Protein AF-A0A255HZF6-F1 (afdb_monomer_lite)

Sequence (88 aa):
MALFSALALVLLLSTAASHLHKTSLDAEECTLCATVIDKVADIAVPPAIAEAPAQLLPYRLLAALPAMPAPAIALLLPPVRGPPPTSL

pLDDT: mean 73.16, std 11.92, range [48.12, 90.5]

Radius of gyration: 19.0 Å; chains: 1; bounding box: 53×30×43 Å

Foldseek 3Di:
DVVVVVVVLVVLVVVLVPDDDPDVVSLCVDPSSVVNVVVVVPVDPDPPPVPPVVVCVVVVVVVPPPPPPCPPVVVVDDDDPPDDPPDD

Structure (mmCIF, N/CA/C/O backbone):
data_AF-A0A255HZF6-F1
#
_entry.id   AF-A0A255HZF6-F1
#
loop_
_atom_site.group_PDB
_atom_site.id
_atom_site.type_symbol
_atom_site.label_atom_id
_atom_site.label_alt_id
_atom_site.label_comp_id
_atom_site.label_asym_id
_atom_site.label_entity_id
_atom_site.label_seq_id
_atom_site.pdbx_PDB_ins_code
_atom_site.Cartn_x
_atom_site.Cartn_y
_atom_site.Cartn_z
_atom_site.occupancy
_atom_site.B_iso_or_equiv
_atom_site.auth_seq_id
_atom_site.auth_comp_id
_atom_site.auth_asym_id
_atom_site.auth_atom_id
_atom_site.pdbx_PDB_model_num
ATOM 1 N N . MET A 1 1 ? 10.587 11.574 -15.728 1.00 59.09 1 MET A N 1
ATOM 2 C CA . MET A 1 1 ? 9.327 10.797 -15.759 1.00 59.09 1 MET A CA 1
ATOM 3 C C . MET A 1 1 ? 9.203 9.832 -14.588 1.00 59.09 1 MET A C 1
ATOM 5 O O . MET A 1 1 ? 8.243 9.972 -13.849 1.00 59.09 1 MET A O 1
ATOM 9 N N . ALA A 1 2 ? 10.182 8.954 -14.333 1.00 76.69 2 ALA A N 1
ATOM 10 C CA . ALA A 1 2 ? 10.115 7.982 -13.229 1.00 76.69 2 ALA A CA 1
ATOM 11 C C . ALA A 1 2 ? 9.824 8.596 -11.842 1.00 76.69 2 ALA A C 1
ATOM 13 O O . ALA A 1 2 ? 9.000 8.072 -11.103 1.00 76.69 2 ALA A O 1
ATOM 14 N N . LEU A 1 3 ? 10.436 9.740 -11.514 1.00 77.06 3 LEU A N 1
ATOM 15 C CA . LEU A 1 3 ? 10.228 10.411 -10.225 1.00 77.06 3 LEU A CA 1
ATOM 16 C C . LEU A 1 3 ? 8.793 10.938 -10.048 1.00 77.06 3 LEU A C 1
ATOM 18 O O . LEU A 1 3 ? 8.211 10.795 -8.981 1.00 77.06 3 LEU A O 1
ATOM 22 N N . PHE A 1 4 ? 8.198 11.486 -11.109 1.00 82.12 4 PHE A N 1
ATOM 23 C CA . PHE A 1 4 ? 6.804 11.936 -11.085 1.00 82.12 4 PHE A CA 1
ATOM 24 C C . PHE A 1 4 ? 5.838 10.760 -10.923 1.00 82.12 4 PHE A C 1
ATOM 26 O O . PHE A 1 4 ? 4.916 10.838 -10.117 1.00 82.12 4 PHE A O 1
ATOM 33 N N . SER A 1 5 ? 6.078 9.654 -11.631 1.00 81.62 5 SER A N 1
ATOM 34 C CA . SER A 1 5 ? 5.286 8.428 -11.485 1.00 81.62 5 SER A CA 1
ATOM 35 C C . SER A 1 5 ? 5.411 7.824 -10.083 1.00 81.62 5 SER A C 1
ATOM 37 O O . SER A 1 5 ? 4.409 7.402 -9.515 1.00 81.62 5 SER A O 1
ATOM 39 N N . ALA A 1 6 ? 6.611 7.838 -9.495 1.00 81.19 6 ALA A N 1
ATOM 40 C CA . ALA A 1 6 ? 6.836 7.369 -8.130 1.00 81.19 6 ALA A CA 1
ATOM 41 C C . ALA A 1 6 ? 6.093 8.232 -7.098 1.00 81.19 6 ALA A C 1
ATOM 43 O O . ALA A 1 6 ? 5.426 7.696 -6.218 1.00 81.19 6 ALA A O 1
ATOM 44 N N . LEU A 1 7 ? 6.146 9.561 -7.229 1.00 84.56 7 LEU A N 1
ATOM 45 C CA . LEU A 1 7 ? 5.403 10.470 -6.350 1.00 84.56 7 LEU A CA 1
ATOM 46 C C . LEU A 1 7 ? 3.889 10.276 -6.481 1.00 84.56 7 LEU A C 1
ATOM 48 O O . LEU A 1 7 ? 3.195 10.218 -5.471 1.00 84.56 7 LEU A O 1
ATOM 52 N N . ALA A 1 8 ? 3.380 10.122 -7.706 1.00 86.94 8 ALA A N 1
ATOM 53 C CA . ALA A 1 8 ? 1.967 9.838 -7.939 1.00 86.94 8 ALA A CA 1
ATOM 54 C C . ALA A 1 8 ? 1.536 8.519 -7.275 1.00 86.94 8 ALA A C 1
ATOM 56 O O . ALA A 1 8 ? 0.512 8.486 -6.598 1.00 86.94 8 ALA A O 1
ATOM 57 N N . LEU A 1 9 ? 2.346 7.462 -7.397 1.00 83.94 9 LEU A N 1
ATOM 58 C CA . LEU A 1 9 ? 2.099 6.180 -6.737 1.00 83.94 9 LEU A CA 1
ATOM 59 C C . LEU A 1 9 ? 2.063 6.322 -5.207 1.00 83.94 9 LEU A C 1
ATOM 61 O O . LEU A 1 9 ? 1.145 5.822 -4.566 1.00 83.94 9 LEU A O 1
ATOM 65 N N . VAL A 1 10 ? 3.028 7.035 -4.618 1.00 85.94 10 VAL A N 1
ATOM 66 C CA . VAL A 1 10 ? 3.086 7.265 -3.163 1.00 85.94 10 VAL A CA 1
ATOM 67 C C . VAL A 1 10 ? 1.851 8.021 -2.671 1.00 85.94 10 VAL A C 1
ATOM 69 O O . VAL A 1 10 ? 1.282 7.668 -1.639 1.00 85.94 10 VAL A O 1
ATOM 72 N N . LEU A 1 11 ? 1.402 9.034 -3.414 1.00 86.69 11 LEU A N 1
ATOM 73 C CA . LEU A 1 11 ? 0.199 9.793 -3.070 1.00 86.69 11 LEU A CA 1
ATOM 74 C C . LEU A 1 11 ? -1.072 8.936 -3.165 1.00 86.69 11 LEU A C 1
ATOM 76 O O . LEU A 1 11 ? -1.920 9.025 -2.276 1.00 86.69 11 LEU A O 1
ATOM 80 N N . LEU A 1 12 ? -1.184 8.082 -4.188 1.00 85.75 12 LEU A N 1
ATOM 81 C CA . LEU A 1 12 ? -2.289 7.125 -4.341 1.00 85.75 12 LEU A CA 1
ATOM 82 C C . LEU A 1 12 ? -2.312 6.076 -3.217 1.00 85.75 12 LEU A C 1
ATOM 84 O O . LEU A 1 12 ? -3.366 5.796 -2.655 1.00 85.75 12 LEU A O 1
ATOM 88 N N . LEU A 1 13 ? -1.150 5.546 -2.827 1.00 85.38 13 LEU A N 1
ATOM 89 C CA . LEU A 1 13 ? -1.031 4.613 -1.701 1.00 85.38 13 LEU A CA 1
ATOM 90 C C . LEU A 1 13 ? -1.411 5.272 -0.372 1.00 85.38 13 LEU A C 1
ATOM 92 O O . LEU A 1 13 ? -2.130 4.680 0.426 1.00 85.38 13 LEU A O 1
ATOM 96 N N . SER A 1 14 ? -0.959 6.507 -0.144 1.00 85.38 14 SER A N 1
ATOM 97 C CA . SER A 1 14 ? -1.275 7.272 1.069 1.00 85.38 14 SER A CA 1
ATOM 98 C C . SER A 1 14 ? -2.775 7.572 1.190 1.00 85.38 14 SER A C 1
ATOM 100 O O . SER A 1 14 ? -3.371 7.432 2.262 1.00 85.38 14 SER A O 1
ATOM 102 N N . THR A 1 15 ? -3.413 7.930 0.073 1.00 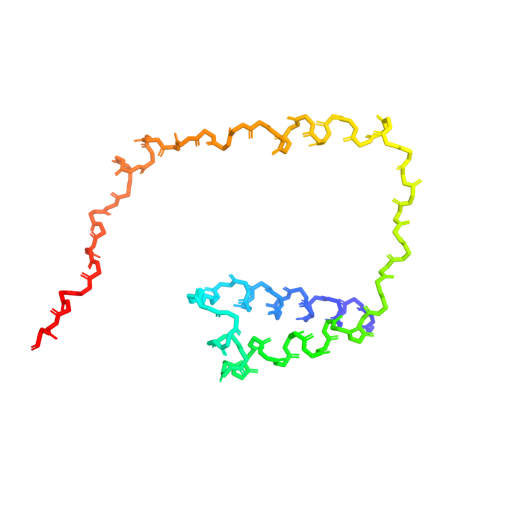87.00 15 THR A N 1
ATOM 103 C CA . THR A 1 15 ? -4.862 8.168 0.039 1.00 87.00 15 THR A CA 1
ATOM 104 C C . THR A 1 15 ? -5.654 6.880 0.245 1.00 87.00 15 THR A C 1
ATOM 106 O O . THR A 1 15 ? -6.561 6.873 1.073 1.00 87.00 15 THR A O 1
ATOM 109 N N . ALA A 1 16 ? -5.270 5.773 -0.398 1.00 86.06 16 ALA A N 1
ATOM 110 C CA . ALA A 1 16 ? -5.913 4.476 -0.180 1.00 86.06 16 ALA A CA 1
ATOM 111 C C . ALA A 1 16 ? -5.740 3.961 1.259 1.00 86.06 16 ALA A C 1
ATOM 113 O O . ALA A 1 16 ? -6.697 3.481 1.855 1.00 86.06 16 ALA A O 1
ATOM 114 N N . ALA A 1 17 ? -4.562 4.136 1.867 1.00 83.75 17 ALA A N 1
ATOM 115 C CA . ALA A 1 17 ? -4.308 3.744 3.257 1.00 83.75 17 ALA A CA 1
ATOM 116 C C . ALA A 1 17 ? -5.145 4.532 4.283 1.00 83.75 17 A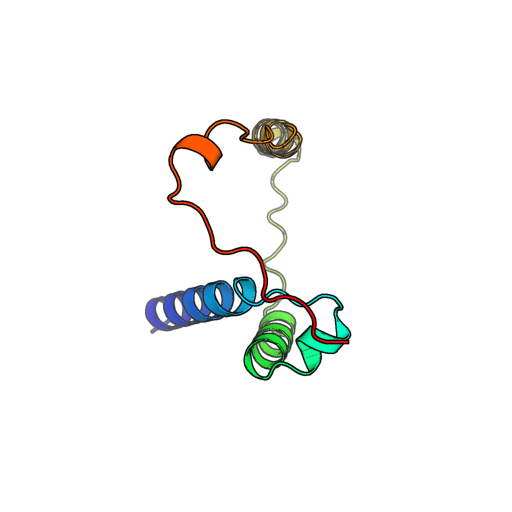LA A C 1
ATOM 118 O O . ALA A 1 17 ? -5.331 4.077 5.410 1.00 83.75 17 ALA A O 1
ATOM 119 N N . SER A 1 18 ? -5.652 5.708 3.905 1.00 86.56 18 SER A N 1
ATOM 120 C CA . SER A 1 18 ? -6.535 6.513 4.757 1.00 86.56 18 SER A CA 1
ATOM 121 C C . SER A 1 18 ? -7.983 6.004 4.760 1.00 86.56 18 SER A C 1
ATOM 123 O O . SER A 1 18 ? -8.778 6.427 5.600 1.00 86.56 18 SER A O 1
ATOM 125 N N . HIS A 1 19 ? -8.346 5.105 3.839 1.00 84.00 19 HIS A N 1
ATOM 126 C CA . HIS A 1 19 ? -9.661 4.478 3.803 1.00 84.00 19 HIS A CA 1
ATOM 127 C C . HIS A 1 19 ? -9.683 3.270 4.743 1.00 84.00 19 HIS A C 1
ATOM 129 O O . HIS A 1 19 ? -9.015 2.261 4.519 1.00 84.00 19 HIS A O 1
ATOM 135 N N . LEU A 1 20 ? -10.469 3.370 5.814 1.00 88.06 20 LEU A N 1
ATOM 136 C CA . LEU A 1 20 ? -10.634 2.276 6.760 1.00 88.06 20 LEU A CA 1
ATOM 137 C C . LEU A 1 20 ? -11.809 1.393 6.334 1.00 88.06 20 LEU A C 1
ATOM 139 O O . LEU A 1 20 ? -12.967 1.797 6.427 1.00 88.06 20 LEU A O 1
ATOM 143 N N . HIS A 1 21 ? -11.497 0.172 5.919 1.00 88.69 21 HIS A N 1
ATOM 144 C CA . HIS A 1 21 ? -12.483 -0.860 5.615 1.00 88.69 21 HIS A CA 1
ATOM 145 C C . HIS A 1 21 ? -12.543 -1.873 6.753 1.00 88.69 21 HIS A C 1
ATOM 147 O O . HIS A 1 21 ? -11.519 -2.226 7.343 1.00 88.69 21 HIS A O 1
ATOM 153 N N . LYS A 1 22 ? -13.751 -2.331 7.094 1.00 83.94 22 LYS A N 1
ATOM 154 C CA . LYS A 1 22 ? -13.924 -3.313 8.170 1.00 83.94 22 LYS A CA 1
ATOM 155 C C . LYS A 1 22 ? -13.562 -4.720 7.707 1.00 83.94 22 LYS A C 1
ATOM 157 O O . LYS A 1 22 ? -13.056 -5.507 8.507 1.00 83.94 22 LYS A O 1
ATOM 162 N N . THR A 1 23 ? -13.815 -5.020 6.438 1.00 82.94 23 THR A N 1
ATOM 163 C CA . THR A 1 23 ? -13.461 -6.284 5.796 1.00 82.94 23 THR A CA 1
ATOM 164 C C . THR A 1 23 ? -12.673 -6.034 4.511 1.00 82.94 23 THR A C 1
ATOM 166 O O . THR A 1 23 ? -12.700 -4.936 3.958 1.00 82.94 23 THR A O 1
ATOM 169 N N . SER A 1 24 ? -11.954 -7.051 4.028 1.00 79.75 24 SER A N 1
ATOM 170 C CA . SER A 1 24 ? -11.269 -6.977 2.732 1.00 79.75 24 SER A CA 1
ATOM 171 C C . SER A 1 24 ? -12.253 -6.881 1.563 1.00 79.75 24 SER A C 1
ATOM 173 O O . SER A 1 24 ? -11.949 -6.213 0.584 1.00 79.75 24 SER A O 1
ATOM 175 N N . LEU A 1 25 ? -13.441 -7.482 1.693 1.00 85.00 25 LEU A N 1
ATOM 176 C CA . LEU A 1 25 ? -14.519 -7.383 0.706 1.00 85.00 25 LEU A CA 1
ATOM 177 C C . LEU A 1 25 ? -14.951 -5.919 0.512 1.00 85.00 25 LEU A C 1
ATOM 179 O O . LEU A 1 25 ? -15.026 -5.442 -0.614 1.00 85.00 25 LEU A O 1
ATOM 183 N N . ASP A 1 26 ? -15.116 -5.171 1.608 1.00 80.00 26 ASP A N 1
ATOM 184 C CA . ASP A 1 26 ? -15.478 -3.745 1.545 1.00 80.00 26 ASP A CA 1
ATOM 185 C C . ASP A 1 26 ? -14.391 -2.892 0.857 1.00 80.00 26 ASP A C 1
ATOM 187 O O . ASP A 1 26 ? -14.673 -1.809 0.341 1.00 80.00 26 ASP A O 1
ATOM 191 N N . ALA A 1 27 ? -13.132 -3.345 0.875 1.00 81.56 27 ALA A N 1
ATOM 192 C CA . ALA A 1 27 ? -12.030 -2.665 0.199 1.00 81.56 27 ALA A CA 1
ATOM 193 C C . ALA A 1 27 ? -12.034 -2.922 -1.318 1.00 81.56 27 ALA A C 1
ATOM 195 O O . ALA A 1 27 ? -11.635 -2.039 -2.077 1.00 81.56 27 ALA A O 1
ATOM 196 N N . GLU A 1 28 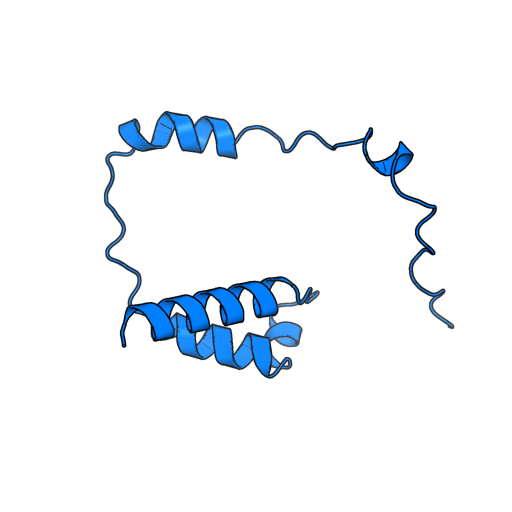? -12.519 -4.085 -1.765 1.00 85.50 28 GLU A N 1
ATOM 197 C CA . GLU A 1 28 ? -12.700 -4.412 -3.188 1.00 85.50 28 GLU A CA 1
ATOM 198 C C . GLU A 1 28 ? -13.864 -3.632 -3.821 1.00 85.50 28 GLU A C 1
ATOM 200 O O . GLU A 1 28 ? -13.840 -3.334 -5.014 1.00 85.50 28 GLU A O 1
ATOM 205 N N . GLU A 1 29 ? -14.859 -3.230 -3.027 1.00 87.62 29 GLU A N 1
ATOM 206 C CA . GLU A 1 29 ? -15.964 -2.376 -3.487 1.00 87.62 29 GLU A CA 1
ATOM 207 C C . GLU A 1 29 ? -15.566 -0.895 -3.602 1.00 87.62 29 GLU A C 1
ATOM 209 O O . GLU A 1 29 ? -16.187 -0.115 -4.332 1.00 87.62 29 GLU A O 1
ATOM 214 N N . CYS A 1 30 ? -14.507 -0.477 -2.904 1.00 90.50 30 CYS A N 1
ATOM 215 C CA . CYS A 1 30 ? -13.998 0.880 -3.007 1.00 90.50 30 CYS A CA 1
ATOM 216 C C . CYS A 1 30 ? -13.154 1.038 -4.272 1.00 90.50 30 CYS A C 1
ATOM 218 O O . CYS A 1 30 ? -12.052 0.507 -4.366 1.00 90.50 30 CYS A O 1
ATOM 220 N N . THR A 1 31 ? -13.627 1.844 -5.224 1.00 87.88 31 THR A N 1
ATOM 221 C CA . THR A 1 31 ? -12.954 2.056 -6.518 1.00 87.88 31 THR A CA 1
ATOM 222 C C . THR A 1 31 ? -11.487 2.472 -6.382 1.00 87.88 31 THR A C 1
ATOM 224 O O . THR A 1 31 ? -10.636 2.007 -7.138 1.00 87.88 31 THR A O 1
ATOM 227 N N . LEU A 1 32 ? -11.161 3.308 -5.395 1.00 86.75 32 LEU A N 1
ATOM 228 C CA . LEU A 1 32 ? -9.786 3.719 -5.115 1.00 86.75 32 LEU A CA 1
ATOM 229 C C . LEU A 1 32 ? -8.944 2.552 -4.572 1.00 86.75 32 LEU A C 1
ATOM 231 O O . LEU A 1 32 ? -7.872 2.271 -5.099 1.00 86.75 32 LEU A O 1
ATOM 235 N N . CYS A 1 33 ? -9.418 1.857 -3.537 1.00 89.00 33 CYS A N 1
ATOM 236 C CA . CYS A 1 33 ? -8.661 0.780 -2.900 1.00 89.00 33 CYS A CA 1
ATOM 237 C C . CYS A 1 33 ? -8.511 -0.425 -3.832 1.00 89.00 33 CYS A C 1
ATOM 239 O O . CYS A 1 33 ? -7.410 -0.947 -3.965 1.00 89.00 33 CYS A O 1
ATOM 241 N N . ALA A 1 34 ? -9.568 -0.797 -4.553 1.00 88.81 34 ALA A N 1
ATOM 242 C CA . ALA A 1 34 ? -9.552 -1.870 -5.539 1.00 88.81 34 ALA A CA 1
ATOM 243 C C . ALA A 1 34 ? -8.550 -1.603 -6.669 1.00 88.81 34 ALA A C 1
ATOM 245 O O . ALA A 1 34 ? -7.750 -2.472 -7.008 1.00 88.81 34 ALA A O 1
ATOM 246 N N . THR A 1 35 ? -8.533 -0.381 -7.218 1.00 87.06 35 THR A N 1
ATOM 247 C CA . THR A 1 35 ? -7.576 -0.021 -8.279 1.00 87.06 35 THR A CA 1
ATOM 248 C C . THR A 1 35 ? -6.139 0.012 -7.774 1.00 87.06 35 THR A C 1
ATOM 250 O O . THR A 1 35 ? -5.235 -0.407 -8.494 1.00 87.06 35 THR A O 1
ATOM 253 N N . VAL A 1 36 ? -5.905 0.464 -6.538 1.00 87.06 36 VAL A N 1
ATOM 254 C CA . VAL A 1 36 ? -4.574 0.422 -5.919 1.00 87.06 36 VAL A CA 1
ATOM 255 C C . VAL A 1 36 ? -4.134 -1.018 -5.653 1.00 87.06 36 VAL A C 1
ATOM 257 O O . VAL A 1 36 ? -2.998 -1.348 -5.971 1.00 87.06 36 VAL A O 1
ATOM 260 N N . ILE A 1 37 ? -5.008 -1.887 -5.137 1.00 85.00 37 ILE A N 1
ATOM 261 C CA . ILE A 1 37 ? -4.714 -3.311 -4.898 1.00 85.00 37 ILE A CA 1
ATOM 262 C C . ILE A 1 37 ? -4.333 -4.011 -6.206 1.00 85.00 37 ILE A C 1
ATOM 264 O O . ILE A 1 37 ? -3.281 -4.644 -6.267 1.00 85.00 37 ILE A O 1
ATOM 268 N N . ASP A 1 38 ? -5.138 -3.841 -7.256 1.00 84.56 38 ASP A N 1
ATOM 269 C CA . ASP A 1 38 ? -4.881 -4.399 -8.589 1.00 84.56 38 ASP A CA 1
ATOM 270 C C . ASP A 1 38 ? -3.531 -3.924 -9.146 1.00 84.56 38 ASP A C 1
ATOM 272 O O . ASP A 1 38 ? -2.687 -4.716 -9.556 1.00 84.56 38 ASP A O 1
ATOM 276 N N . LYS A 1 39 ? -3.266 -2.614 -9.068 1.00 80.94 39 LYS A N 1
ATOM 277 C CA . LYS A 1 39 ? -2.024 -2.029 -9.588 1.00 80.94 39 LYS A CA 1
ATOM 278 C C . LYS A 1 39 ? -0.796 -2.405 -8.767 1.00 80.94 39 LYS A C 1
ATOM 280 O O . LYS A 1 39 ? 0.283 -2.490 -9.338 1.00 80.94 39 LYS A O 1
ATOM 285 N N . VAL A 1 40 ? -0.935 -2.614 -7.457 1.00 77.50 40 VAL A N 1
ATOM 286 C CA . VAL A 1 40 ? 0.156 -3.062 -6.578 1.00 77.50 40 VAL A CA 1
ATOM 287 C C . VAL A 1 40 ? 0.436 -4.551 -6.751 1.00 77.50 40 VAL A C 1
ATOM 289 O O . VAL A 1 40 ? 1.597 -4.939 -6.669 1.00 77.50 40 VAL A O 1
ATOM 292 N N . ALA A 1 41 ? -0.576 -5.374 -7.034 1.00 76.56 41 ALA A N 1
ATOM 293 C CA . ALA A 1 41 ? -0.383 -6.797 -7.316 1.00 76.56 41 ALA A CA 1
ATOM 294 C C . ALA A 1 41 ? 0.522 -7.028 -8.540 1.00 76.56 41 ALA A C 1
ATOM 296 O O . ALA A 1 41 ? 1.325 -7.961 -8.546 1.00 76.56 41 ALA A O 1
ATOM 297 N N . ASP A 1 42 ? 0.443 -6.135 -9.531 1.00 70.19 42 ASP A N 1
ATOM 298 C CA . ASP A 1 42 ? 1.298 -6.137 -10.724 1.00 70.19 42 ASP A CA 1
ATOM 299 C C . ASP A 1 42 ? 2.696 -5.539 -10.489 1.00 70.19 42 ASP A C 1
ATOM 301 O O . ASP A 1 42 ? 3.607 -5.731 -11.304 1.00 70.19 42 ASP A O 1
ATOM 305 N N . ILE A 1 43 ? 2.903 -4.799 -9.392 1.00 70.00 43 ILE A N 1
ATOM 306 C CA . ILE A 1 43 ? 4.240 -4.338 -9.019 1.00 70.00 43 ILE A CA 1
ATOM 307 C C . ILE A 1 43 ? 4.986 -5.571 -8.538 1.00 70.00 43 ILE A C 1
ATOM 309 O O . ILE A 1 43 ? 4.779 -6.040 -7.419 1.00 70.00 43 ILE A O 1
ATOM 313 N N . ALA A 1 44 ? 5.858 -6.094 -9.406 1.00 61.38 44 ALA A N 1
ATOM 314 C CA . ALA A 1 44 ? 6.803 -7.140 -9.057 1.00 61.38 44 ALA A CA 1
ATOM 315 C C . ALA A 1 44 ? 7.372 -6.823 -7.675 1.00 61.38 44 ALA A C 1
ATOM 317 O O . ALA A 1 44 ? 7.957 -5.750 -7.490 1.00 61.38 44 ALA A O 1
ATOM 318 N N . VAL A 1 45 ? 7.134 -7.728 -6.715 1.00 59.84 45 VAL A N 1
ATOM 319 C CA . VAL A 1 45 ? 7.649 -7.607 -5.351 1.00 59.84 45 VAL A CA 1
ATOM 320 C C . VAL A 1 45 ? 9.110 -7.196 -5.496 1.00 59.84 45 VAL A C 1
ATOM 322 O O . VAL A 1 45 ? 9.864 -7.951 -6.125 1.00 59.84 45 VAL A O 1
ATOM 325 N N . PRO A 1 46 ? 9.508 -5.990 -5.035 1.00 54.59 46 PRO A N 1
ATOM 326 C CA . PRO A 1 46 ? 10.893 -5.569 -5.154 1.00 54.59 46 PRO A CA 1
ATOM 327 C C . PRO A 1 46 ? 11.726 -6.706 -4.576 1.00 54.59 46 PRO A C 1
ATOM 329 O O . PRO A 1 46 ? 11.312 -7.235 -3.536 1.00 54.59 46 PRO A O 1
ATOM 332 N N . PRO A 1 47 ? 12.802 -7.148 -5.266 1.00 53.81 47 PRO A N 1
ATOM 333 C CA . PRO A 1 47 ? 13.574 -8.307 -4.844 1.00 53.81 47 PRO A CA 1
ATOM 334 C C . PRO A 1 47 ? 13.806 -8.124 -3.364 1.00 53.81 47 PRO A C 1
ATOM 336 O O . PRO A 1 47 ? 14.359 -7.089 -2.982 1.00 53.81 47 PRO A O 1
ATOM 339 N N . ALA A 1 48 ? 13.233 -9.031 -2.560 1.00 60.22 48 ALA A N 1
ATOM 340 C CA . ALA A 1 48 ? 13.249 -8.886 -1.119 1.00 60.22 48 ALA A CA 1
ATOM 341 C C . ALA A 1 48 ? 14.693 -8.564 -0.784 1.00 60.22 48 ALA A C 1
ATOM 343 O O . ALA A 1 48 ? 15.575 -9.345 -1.156 1.00 60.22 48 ALA A O 1
ATOM 344 N N . ILE A 1 49 ? 14.946 -7.368 -0.241 1.00 56.78 49 ILE A N 1
ATOM 345 C CA . ILE A 1 49 ? 16.295 -7.009 0.156 1.00 56.78 49 ILE A CA 1
ATOM 346 C C . ILE A 1 49 ? 16.607 -8.083 1.182 1.00 56.78 49 ILE A C 1
ATOM 348 O O . ILE A 1 49 ? 16.042 -8.088 2.277 1.00 56.78 49 ILE A O 1
ATOM 352 N N . ALA A 1 50 ? 17.403 -9.071 0.776 1.00 59.75 50 ALA A N 1
ATOM 353 C CA . ALA A 1 50 ? 17.883 -10.133 1.633 1.00 59.75 50 ALA A CA 1
ATOM 354 C C . ALA A 1 50 ? 18.961 -9.503 2.514 1.00 59.75 50 ALA A C 1
ATOM 356 O O . ALA A 1 50 ? 20.122 -9.898 2.504 1.00 59.75 50 ALA A O 1
ATOM 357 N N . GLU A 1 51 ? 18.586 -8.429 3.203 1.00 56.59 51 GLU A N 1
ATOM 358 C CA . GLU A 1 51 ? 19.391 -7.801 4.213 1.00 56.59 51 GLU A CA 1
ATOM 359 C C . GLU A 1 51 ? 19.530 -8.853 5.293 1.00 56.59 51 GLU A C 1
ATOM 361 O O . GLU A 1 51 ? 18.540 -9.461 5.727 1.00 56.59 51 GLU A O 1
ATOM 366 N N . ALA A 1 52 ? 20.777 -9.152 5.648 1.00 62.41 52 ALA A N 1
ATOM 367 C CA . ALA A 1 52 ? 21.046 -10.199 6.606 1.00 62.41 52 ALA A CA 1
ATOM 368 C C . ALA A 1 52 ? 20.201 -9.904 7.857 1.00 62.41 52 ALA A C 1
ATOM 370 O O . ALA A 1 52 ? 20.205 -8.764 8.328 1.00 62.41 52 ALA A O 1
ATOM 371 N N . PRO A 1 53 ? 19.474 -10.882 8.423 1.00 61.19 53 PRO A N 1
ATOM 372 C CA . PRO A 1 53 ? 18.551 -10.639 9.536 1.00 61.19 53 PRO A CA 1
ATOM 373 C C . PRO A 1 53 ? 19.214 -9.938 10.736 1.00 61.19 53 PRO A C 1
ATOM 375 O O . PRO A 1 53 ? 18.534 -9.268 11.510 1.00 61.19 53 PRO A O 1
ATOM 378 N N . ALA A 1 54 ? 20.545 -10.023 10.851 1.00 66.50 54 ALA A N 1
ATOM 379 C CA . ALA A 1 54 ? 21.352 -9.277 11.810 1.00 66.50 54 ALA A CA 1
ATOM 380 C C . ALA A 1 54 ? 21.315 -7.743 11.621 1.00 66.50 54 ALA A C 1
ATOM 382 O O . ALA A 1 54 ? 21.301 -7.019 12.611 1.00 66.50 54 ALA A O 1
ATOM 383 N N . GLN A 1 55 ? 21.267 -7.236 10.384 1.00 71.62 55 GLN A N 1
ATOM 384 C CA . GLN A 1 55 ? 21.215 -5.796 10.078 1.00 71.62 55 GLN A CA 1
ATOM 385 C C . GLN A 1 55 ? 19.837 -5.192 10.384 1.00 71.62 55 GLN A C 1
ATOM 387 O O . GLN A 1 55 ? 19.737 -4.030 10.766 1.00 71.62 55 GLN A O 1
ATOM 392 N N . LEU A 1 56 ? 18.782 -6.007 10.302 1.00 67.75 56 LEU A N 1
ATOM 393 C CA . LEU A 1 56 ? 17.407 -5.608 10.613 1.00 67.75 56 LEU A CA 1
ATOM 394 C C . LEU A 1 56 ? 17.038 -5.804 12.091 1.00 67.75 56 LEU A C 1
ATOM 396 O O . LEU A 1 56 ? 15.961 -5.374 12.502 1.00 67.75 56 LEU A O 1
ATOM 400 N N . LEU A 1 57 ? 17.902 -6.430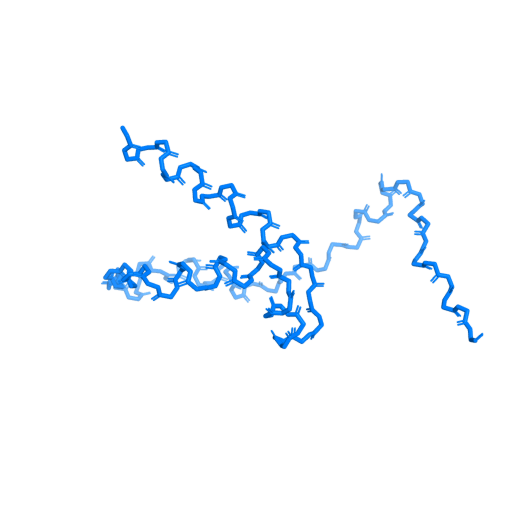 12.902 1.00 75.81 57 LEU A N 1
ATOM 401 C CA . LEU A 1 57 ? 17.662 -6.668 14.331 1.00 75.81 57 LEU A CA 1
ATOM 402 C C . LEU A 1 57 ? 17.272 -5.386 15.096 1.00 75.81 57 LEU A C 1
ATOM 404 O O . LEU A 1 57 ? 16.282 -5.439 15.828 1.00 75.81 57 LEU A O 1
ATOM 408 N N . PRO A 1 58 ? 17.951 -4.230 14.919 1.00 78.44 58 PRO A N 1
ATOM 409 C CA . PRO A 1 58 ? 17.590 -3.005 15.633 1.00 78.44 58 PRO A CA 1
ATOM 410 C C . PRO A 1 58 ? 16.191 -2.511 15.249 1.00 78.44 58 PRO A C 1
ATOM 412 O O . PRO A 1 58 ? 15.408 -2.120 16.111 1.00 78.44 58 PRO A O 1
ATOM 415 N N . TYR A 1 59 ? 15.852 -2.587 13.958 1.00 71.81 59 TYR A N 1
ATOM 416 C CA . TYR A 1 59 ? 14.542 -2.188 13.451 1.00 71.81 59 TYR A CA 1
ATOM 417 C C . TYR A 1 59 ? 13.438 -3.135 13.927 1.00 71.81 59 TYR A C 1
ATOM 419 O O .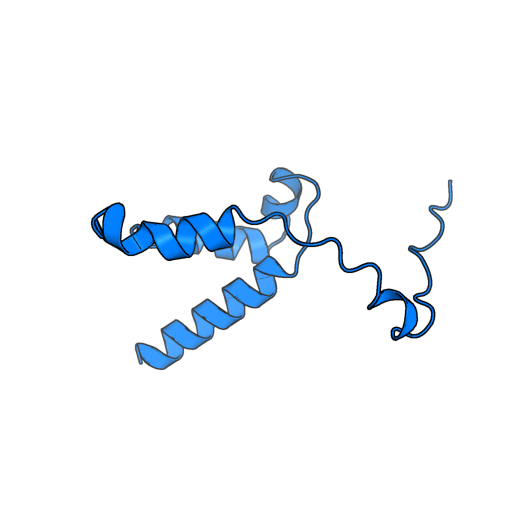 TYR A 1 59 ? 12.373 -2.684 14.331 1.00 71.81 59 TYR A O 1
ATOM 427 N N . ARG A 1 60 ? 13.693 -4.448 13.946 1.00 73.12 60 ARG A N 1
ATOM 428 C CA . ARG A 1 60 ? 12.736 -5.436 14.459 1.00 73.12 60 ARG A CA 1
ATOM 429 C C . ARG A 1 60 ? 12.515 -5.313 15.959 1.00 73.12 60 ARG A C 1
ATOM 431 O O . ARG A 1 60 ? 11.381 -5.458 16.390 1.00 73.12 60 ARG A O 1
ATOM 438 N N . LEU A 1 61 ? 13.557 -5.018 16.736 1.00 75.94 61 LEU A N 1
ATOM 439 C CA . LEU A 1 61 ? 13.425 -4.712 18.163 1.00 75.94 61 LEU A CA 1
ATOM 440 C C . LEU A 1 61 ? 12.573 -3.458 18.386 1.00 75.94 61 LEU A C 1
ATOM 442 O O . LEU A 1 61 ? 11.726 -3.451 19.273 1.00 75.94 61 LEU A O 1
ATOM 446 N N . LEU A 1 62 ? 12.754 -2.429 17.554 1.00 74.19 62 LEU A N 1
ATOM 447 C CA . LEU A 1 62 ? 11.957 -1.205 17.617 1.00 74.19 62 LEU A CA 1
ATOM 448 C C . LEU A 1 62 ? 10.501 -1.427 17.175 1.00 74.19 62 LEU A C 1
ATOM 450 O O . LEU A 1 62 ? 9.591 -0.903 17.803 1.00 74.19 62 LEU A O 1
ATOM 454 N N . ALA A 1 63 ? 10.270 -2.226 16.131 1.00 72.19 63 ALA A N 1
ATOM 455 C CA . ALA A 1 63 ? 8.934 -2.572 15.642 1.00 72.19 63 ALA A CA 1
ATOM 456 C C . ALA A 1 63 ? 8.188 -3.548 16.569 1.00 72.19 63 ALA A C 1
ATOM 458 O O . ALA A 1 63 ? 6.962 -3.532 16.623 1.00 72.19 63 ALA A O 1
ATOM 459 N N . ALA A 1 64 ? 8.919 -4.399 17.293 1.00 71.31 64 ALA A N 1
ATOM 460 C CA . ALA A 1 64 ? 8.377 -5.280 18.325 1.00 71.31 64 ALA A CA 1
ATOM 461 C C . ALA A 1 64 ? 8.130 -4.552 19.653 1.00 71.31 64 ALA A C 1
ATOM 463 O O . ALA A 1 64 ? 7.522 -5.130 20.557 1.00 71.31 64 ALA A O 1
ATOM 464 N N . LEU A 1 65 ? 8.596 -3.304 19.789 1.00 73.25 65 LEU A N 1
ATOM 465 C CA . LEU A 1 65 ? 8.260 -2.489 20.942 1.00 73.25 65 LEU A CA 1
ATOM 466 C C . LEU A 1 65 ? 6.741 -2.268 20.922 1.00 73.25 65 LEU A C 1
ATOM 468 O O . LEU A 1 65 ? 6.212 -1.826 19.898 1.00 73.25 65 LEU A O 1
ATOM 472 N N . PRO A 1 66 ? 6.024 -2.568 22.019 1.00 64.06 66 PRO A N 1
ATOM 473 C CA . PRO A 1 66 ? 4.602 -2.293 22.099 1.00 64.06 66 PRO A CA 1
ATOM 474 C C . PRO A 1 66 ? 4.390 -0.830 21.737 1.00 64.06 66 PRO A C 1
ATOM 476 O O . PRO A 1 66 ? 5.062 0.038 22.301 1.00 64.06 66 PRO A O 1
ATOM 479 N N . ALA A 1 67 ? 3.484 -0.555 20.796 1.00 63.81 67 ALA A N 1
ATOM 480 C CA . ALA A 1 67 ? 3.039 0.806 20.566 1.00 63.81 67 ALA A CA 1
ATOM 481 C C . ALA A 1 67 ? 2.542 1.307 21.921 1.00 63.81 67 ALA A C 1
ATOM 483 O O . ALA A 1 67 ? 1.530 0.818 22.425 1.00 63.81 67 ALA A O 1
ATOM 484 N N . MET A 1 68 ? 3.318 2.187 22.560 1.00 59.09 68 MET A N 1
ATOM 485 C CA . MET A 1 68 ? 2.919 2.802 23.814 1.00 59.09 68 MET A CA 1
ATOM 486 C C . MET A 1 68 ? 1.524 3.365 23.552 1.00 59.09 68 MET A C 1
ATOM 488 O O . MET A 1 68 ? 1.394 4.199 22.648 1.00 59.09 68 MET A O 1
ATOM 492 N N . PRO A 1 69 ? 0.473 2.901 24.251 1.00 54.31 69 PRO A N 1
ATOM 493 C CA . PRO A 1 69 ? -0.815 3.554 24.133 1.00 54.31 69 PRO A CA 1
ATOM 494 C C . PRO A 1 69 ? -0.535 4.990 24.542 1.00 54.31 69 PRO A C 1
ATOM 496 O O . PRO A 1 69 ? -0.063 5.197 25.650 1.00 54.31 69 PRO A O 1
ATOM 499 N N . ALA A 1 70 ? -0.695 5.962 23.649 1.00 55.91 70 ALA A N 1
ATOM 500 C CA . ALA A 1 70 ? -0.517 7.359 24.004 1.00 55.91 70 ALA A CA 1
ATOM 501 C C . ALA A 1 70 ? -1.764 7.781 24.793 1.00 55.91 70 ALA A C 1
ATOM 503 O O . ALA A 1 70 ? -2.763 8.120 24.159 1.00 55.91 70 ALA A O 1
ATOM 504 N N . PRO A 1 71 ? -1.783 7.796 26.145 1.00 55.22 71 PRO A N 1
ATOM 505 C CA . PRO A 1 71 ? -2.975 8.205 26.872 1.00 55.22 71 PRO A CA 1
ATOM 506 C C . PRO A 1 71 ? -2.924 9.720 27.129 1.00 55.22 71 PRO A C 1
ATOM 508 O O . PRO A 1 71 ? -3.856 10.287 27.681 1.00 55.22 71 PRO A O 1
ATOM 511 N N . ALA A 1 72 ? 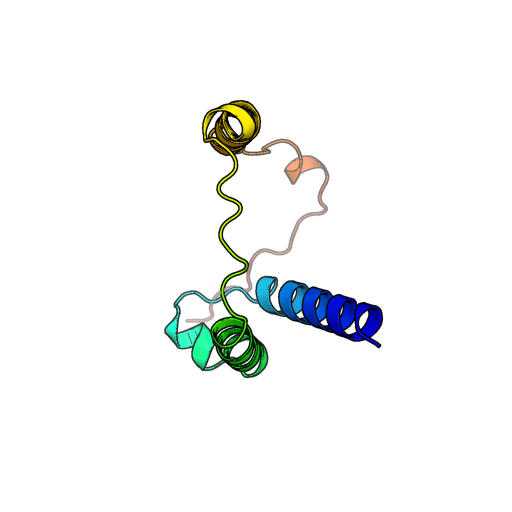-1.840 10.398 26.730 1.00 53.06 72 ALA A N 1
ATOM 512 C CA . ALA A 1 72 ? -1.598 11.801 27.042 1.00 53.06 72 ALA A CA 1
ATOM 513 C C . ALA A 1 72 ? -2.037 12.759 25.922 1.00 53.06 72 ALA A C 1
ATOM 515 O O . ALA A 1 72 ? -2.299 13.927 26.192 1.00 53.06 72 ALA A O 1
ATOM 516 N N . ILE A 1 73 ? -2.164 12.289 24.673 1.00 51.50 73 ILE A N 1
ATOM 517 C CA . ILE A 1 73 ? -2.541 13.155 23.536 1.00 51.50 73 ILE A CA 1
ATOM 518 C C . ILE A 1 73 ? -4.052 13.449 23.532 1.00 51.50 73 ILE A C 1
ATOM 520 O O . ILE A 1 73 ? -4.480 14.484 23.028 1.00 51.50 73 ILE A O 1
ATOM 524 N N . ALA A 1 74 ? -4.862 12.605 24.181 1.00 54.25 74 ALA A N 1
ATOM 525 C CA . ALA A 1 74 ? -6.296 12.841 24.351 1.00 54.25 74 ALA A CA 1
ATOM 526 C C . ALA A 1 74 ? -6.613 14.119 25.154 1.00 54.25 74 ALA A C 1
ATOM 528 O O . ALA A 1 74 ? -7.702 14.663 25.014 1.00 54.25 74 ALA A O 1
ATOM 529 N N . LEU A 1 75 ? -5.668 14.620 25.961 1.00 55.88 75 LEU A N 1
ATOM 530 C CA . LEU A 1 75 ? -5.844 15.842 26.752 1.00 55.88 75 LEU A CA 1
ATOM 531 C C . LEU A 1 75 ? -5.575 17.135 25.960 1.00 55.88 75 LEU A C 1
ATOM 533 O O . LEU A 1 75 ? -5.945 18.213 26.418 1.00 55.88 75 LEU A O 1
ATOM 537 N N . LEU A 1 76 ? -4.918 17.037 24.798 1.00 60.12 76 LEU A N 1
ATOM 538 C CA . LEU A 1 76 ? -4.545 18.178 23.946 1.00 60.12 76 LEU A CA 1
ATOM 539 C C . LEU A 1 76 ? -5.442 18.337 22.716 1.00 60.12 76 LEU A C 1
ATOM 541 O O . LEU A 1 76 ? -5.396 19.369 22.048 1.00 60.12 76 LEU A O 1
ATOM 545 N N . LEU A 1 77 ? -6.241 17.322 22.396 1.00 61.66 77 LEU A N 1
ATOM 546 C CA . LEU A 1 77 ? -7.179 17.380 21.287 1.00 61.66 77 LEU A CA 1
ATOM 547 C C . LEU A 1 77 ? -8.483 18.035 21.770 1.00 61.66 77 LEU A C 1
ATOM 549 O O . LEU A 1 77 ? -8.995 17.661 22.828 1.00 61.66 77 LEU A O 1
ATOM 553 N N . PRO A 1 78 ? -9.045 19.002 21.023 1.00 66.69 78 PRO A N 1
ATOM 554 C CA . PRO A 1 78 ? -10.377 19.513 21.320 1.00 66.69 78 PRO A CA 1
ATOM 555 C C . PRO A 1 78 ? -11.377 18.346 21.333 1.00 66.69 78 PRO A C 1
ATOM 557 O O . PRO A 1 78 ? -11.162 17.363 20.618 1.00 66.69 78 PRO A O 1
ATOM 560 N N . PRO A 1 79 ? -12.462 18.424 22.126 1.00 71.12 79 PRO A N 1
ATOM 561 C CA . PRO A 1 79 ? -13.410 17.327 22.282 1.00 71.12 79 PRO A CA 1
ATOM 562 C C . PRO A 1 79 ? -13.907 16.864 20.912 1.00 71.12 79 PRO A C 1
ATOM 564 O O . PRO A 1 79 ? -14.632 17.576 20.214 1.00 71.12 79 PRO A O 1
ATOM 567 N N . VAL A 1 80 ? -13.477 15.667 20.513 1.00 68.25 80 VAL A N 1
ATOM 568 C CA . VAL A 1 80 ? -13.910 15.050 19.266 1.00 68.25 80 VAL A CA 1
ATOM 569 C C . VAL A 1 80 ? -15.377 14.691 19.458 1.00 68.25 80 VAL A C 1
ATOM 571 O O . VAL A 1 80 ? -15.732 13.975 20.396 1.00 68.25 80 VAL A O 1
ATOM 574 N N . ARG A 1 81 ? -16.250 15.215 18.591 1.00 69.75 81 ARG A N 1
ATOM 575 C CA . ARG A 1 81 ? -17.630 14.733 18.508 1.00 69.75 81 ARG A CA 1
ATOM 576 C C . ARG A 1 81 ? -17.537 13.249 18.178 1.00 69.75 81 ARG A C 1
ATOM 578 O O . ARG A 1 81 ? -17.000 12.898 17.131 1.00 69.75 81 ARG A O 1
ATOM 585 N N . GLY A 1 82 ? -17.972 12.407 19.114 1.00 70.69 82 GLY A N 1
ATOM 586 C CA . GLY A 1 82 ? -17.980 10.960 18.935 1.00 70.69 82 GLY A CA 1
ATOM 587 C C . GLY A 1 82 ? -18.702 10.555 17.645 1.00 70.69 82 GLY A C 1
ATOM 588 O O . GLY A 1 82 ? -19.396 11.381 17.041 1.00 70.69 82 GLY A O 1
ATOM 589 N N . PRO A 1 83 ? -18.536 9.298 17.202 1.00 65.50 83 PRO A N 1
ATOM 590 C CA . PRO A 1 83 ? -19.223 8.808 16.014 1.00 65.50 83 PRO A CA 1
ATOM 591 C C . PRO A 1 83 ? -20.730 9.097 16.122 1.00 65.50 83 PRO A C 1
ATOM 593 O O . PRO A 1 83 ? -21.277 9.032 17.230 1.00 65.50 83 PRO A O 1
ATOM 596 N N . PRO A 1 84 ? -21.394 9.467 15.010 1.00 69.50 84 PRO A N 1
ATOM 597 C CA . PRO A 1 84 ? -22.815 9.781 15.029 1.00 69.50 84 PRO A CA 1
ATOM 598 C C . PRO A 1 84 ? -23.582 8.611 15.657 1.00 69.50 84 PRO A C 1
ATOM 600 O O . PRO A 1 84 ? -23.247 7.457 15.370 1.00 69.50 84 PRO A O 1
ATOM 603 N N . PRO A 1 85 ? -24.574 8.875 16.528 1.00 68.62 85 PRO A N 1
ATOM 604 C CA . PRO A 1 85 ? -25.376 7.808 17.098 1.00 68.62 85 PRO A CA 1
ATOM 605 C C . PRO A 1 85 ? -26.001 7.035 15.940 1.00 68.62 85 PRO A C 1
ATOM 607 O O . PRO A 1 85 ? -26.676 7.617 15.091 1.00 68.62 85 PRO A O 1
ATOM 610 N N . THR A 1 86 ? -25.736 5.733 15.887 1.00 63.41 86 THR A N 1
ATOM 611 C CA . THR A 1 86 ? -26.450 4.815 15.005 1.00 63.41 86 THR A CA 1
ATOM 612 C C . THR A 1 86 ? -27.929 4.934 15.350 1.00 63.41 86 THR A C 1
ATOM 614 O O . THR A 1 86 ? -28.347 4.494 16.423 1.00 63.41 86 THR A O 1
ATOM 617 N N . SER A 1 87 ? -28.704 5.591 14.488 1.00 54.16 87 SER A N 1
ATOM 618 C CA . SER A 1 87 ? -30.158 5.527 14.541 1.00 54.16 87 SER A CA 1
ATOM 619 C C . SER A 1 87 ? -30.554 4.080 14.264 1.00 54.16 87 SER A C 1
ATOM 621 O O . SER A 1 87 ? -30.260 3.571 13.180 1.00 54.16 87 SER A O 1
ATOM 623 N N . LEU A 1 88 ? -31.130 3.435 15.279 1.00 48.12 88 LEU A N 1
ATOM 624 C CA . LEU A 1 88 ? -31.871 2.180 15.152 1.00 48.12 88 LEU A CA 1
ATOM 625 C C . LEU A 1 88 ? -33.003 2.323 14.131 1.00 48.12 88 LEU A C 1
ATOM 627 O O . LEU A 1 88 ? -33.632 3.408 14.117 1.00 48.12 88 LEU A O 1
#

Secondary structure (DSSP, 8-state):
-HHHHHHHHHHHHHHHHT---SSHHHHHHSHHHHHHHHHHHTS---------TTTSHHHHHHHTS------SGGGTS----PSPP---